Protein AF-A0A357BN36-F1 (afdb_monomer)

Sequence (77 aa):
MESEIHKIDFRDIKAEGDKAAVNTDEDWSFRWLDYKTRQEVEPLKDEHYEMIYHLSKKDGKWLVEKVEIAKGAASQQ

Foldseek 3Di:
DDKDWPDKDFDDWDDDVFKIKTWIKTKMKDFDADPPPRDTPDDIDIKIWTKIFIWGADPNDIDTPDMDTPDIDPPPD

Secondary structure (DSSP, 8-state):
-EEEEEEEEEEEEEEETTE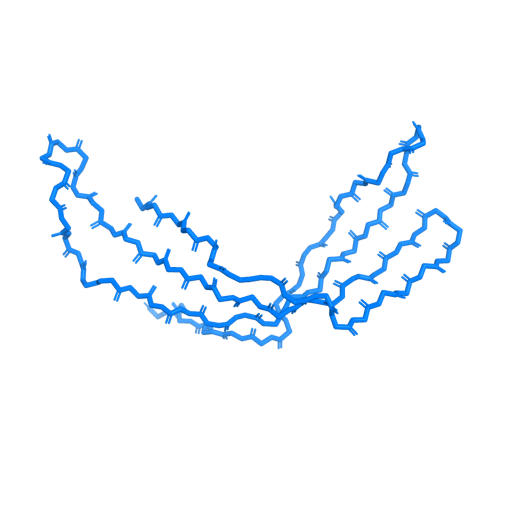EEEEEEEEEEEE-B-TTT--BSS--EEEEEEEEEEEEEETTEEEEEEEEEEES-----

Structure (mmCIF, N/CA/C/O backbone):
data_AF-A0A357BN36-F1
#
_entry.id   AF-A0A357BN36-F1
#
loop_
_atom_site.group_PDB
_atom_site.id
_atom_site.type_symbol
_atom_site.label_atom_id
_atom_site.label_alt_id
_atom_site.label_comp_id
_atom_site.label_asym_id
_atom_site.label_entity_id
_atom_site.label_seq_id
_atom_site.pdbx_PDB_ins_code
_atom_site.Cartn_x
_atom_site.Cartn_y
_atom_site.Cartn_z
_atom_site.occupancy
_atom_site.B_iso_or_equiv
_atom_site.auth_seq_id
_atom_site.auth_comp_id
_atom_site.auth_asym_id
_atom_site.auth_atom_id
_atom_site.pdbx_PDB_model_num
ATOM 1 N N . MET A 1 1 ? 13.282 7.159 -10.887 1.00 84.94 1 MET A N 1
ATOM 2 C CA . MET A 1 1 ? 12.300 6.071 -10.762 1.00 84.94 1 MET A CA 1
ATOM 3 C C . MET A 1 1 ? 10.941 6.719 -10.670 1.00 84.94 1 MET A C 1
ATOM 5 O O . MET A 1 1 ? 10.769 7.606 -9.841 1.00 84.94 1 MET A O 1
ATOM 9 N N . GLU A 1 2 ? 10.038 6.329 -11.549 1.00 91.75 2 GLU A N 1
ATOM 10 C CA . GLU A 1 2 ? 8.625 6.685 -11.492 1.00 91.75 2 GLU A CA 1
ATOM 11 C C . GLU A 1 2 ? 7.849 5.407 -11.156 1.00 91.75 2 GLU A C 1
ATOM 13 O O . GLU A 1 2 ? 8.223 4.321 -11.605 1.00 91.75 2 GLU A O 1
ATOM 18 N N . SER A 1 3 ? 6.823 5.535 -10.320 1.00 92.81 3 SER A N 1
ATOM 19 C CA . SER A 1 3 ? 5.968 4.432 -9.886 1.00 92.81 3 SER A CA 1
ATOM 20 C C . SER A 1 3 ? 4.518 4.800 -10.151 1.00 92.81 3 SER A C 1
ATOM 22 O O . SER A 1 3 ? 4.077 5.878 -9.742 1.00 92.81 3 SER A O 1
ATOM 24 N N . GLU A 1 4 ? 3.786 3.903 -10.791 1.00 95.06 4 GLU A N 1
ATOM 25 C CA . GLU A 1 4 ? 2.362 4.048 -11.063 1.00 95.06 4 GLU A CA 1
ATOM 26 C C . GLU A 1 4 ? 1.614 2.894 -10.404 1.00 95.06 4 GLU A C 1
ATOM 28 O O . GLU A 1 4 ? 2.004 1.739 -10.551 1.00 95.06 4 GLU A O 1
ATOM 33 N N . ILE A 1 5 ? 0.551 3.213 -9.666 1.00 95.19 5 ILE A N 1
ATOM 34 C CA . ILE A 1 5 ? -0.378 2.203 -9.169 1.00 95.19 5 ILE A CA 1
ATOM 35 C C . ILE A 1 5 ? -1.496 2.042 -10.194 1.00 95.19 5 ILE A C 1
ATOM 37 O O . ILE A 1 5 ? -2.226 2.990 -10.493 1.00 95.19 5 ILE A O 1
ATOM 41 N N . HIS A 1 6 ? -1.625 0.843 -10.747 1.00 94.94 6 HIS A N 1
ATOM 42 C CA . HIS A 1 6 ? -2.667 0.535 -11.720 1.00 94.94 6 HIS A CA 1
ATOM 43 C C . HIS A 1 6 ? -3.946 0.060 -11.047 1.00 94.94 6 HIS A C 1
ATOM 45 O O . HIS A 1 6 ? -5.045 0.311 -11.548 1.00 94.94 6 HIS A O 1
ATOM 51 N N . LYS A 1 7 ? -3.810 -0.619 -9.905 1.00 95.75 7 LYS A N 1
ATOM 52 C CA . LYS A 1 7 ? -4.939 -1.201 -9.194 1.00 95.75 7 LYS A CA 1
ATOM 53 C C . LYS A 1 7 ? -4.686 -1.256 -7.697 1.00 95.75 7 LYS A C 1
ATOM 55 O O . LYS A 1 7 ? -3.572 -1.518 -7.261 1.00 95.75 7 LYS A O 1
ATOM 60 N N . ILE A 1 8 ? -5.753 -1.024 -6.939 1.00 96.81 8 ILE A N 1
ATOM 61 C CA . ILE A 1 8 ? -5.804 -1.199 -5.491 1.00 96.81 8 ILE A CA 1
ATOM 62 C C . ILE A 1 8 ? -7.148 -1.821 -5.117 1.00 96.81 8 ILE A C 1
ATOM 64 O O . ILE A 1 8 ? -8.205 -1.209 -5.278 1.00 96.81 8 ILE A O 1
ATOM 68 N N . ASP A 1 9 ? -7.102 -3.054 -4.628 1.00 97.31 9 ASP A N 1
ATOM 69 C CA . ASP A 1 9 ? -8.248 -3.774 -4.091 1.00 97.31 9 ASP A CA 1
ATOM 70 C C . ASP A 1 9 ? -8.180 -3.749 -2.560 1.00 97.31 9 ASP A C 1
ATOM 72 O O . ASP A 1 9 ? -7.247 -4.272 -1.955 1.00 97.31 9 ASP A O 1
ATOM 76 N N . PHE A 1 10 ? -9.203 -3.196 -1.907 1.00 96.25 10 PHE A N 1
ATOM 77 C CA . PHE A 1 10 ? -9.341 -3.267 -0.450 1.00 96.25 10 PHE A CA 1
ATOM 78 C C . PHE A 1 10 ? -9.931 -4.626 -0.064 1.00 96.25 10 PHE A C 1
ATOM 80 O O . PHE A 1 10 ? -11.097 -4.906 -0.348 1.00 96.25 10 PHE A O 1
ATOM 87 N N . ARG A 1 11 ? -9.120 -5.486 0.558 1.00 95.75 11 ARG A N 1
ATOM 88 C CA . ARG A 1 11 ? -9.486 -6.875 0.879 1.00 95.75 11 ARG 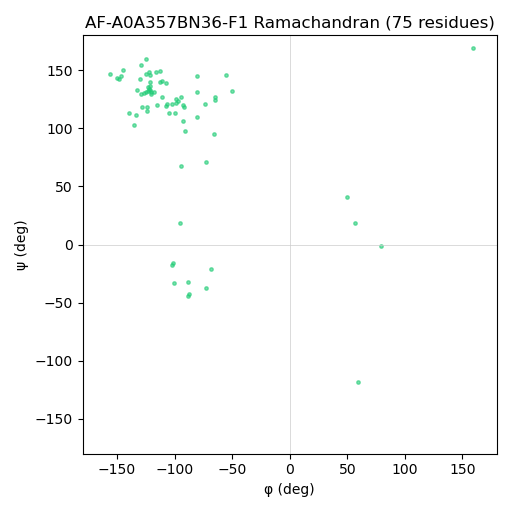A CA 1
ATOM 89 C C . ARG A 1 11 ? -10.180 -6.998 2.229 1.00 95.75 11 ARG A C 1
ATOM 91 O O . ARG A 1 11 ? -11.170 -7.713 2.340 1.00 95.75 11 ARG A O 1
ATOM 98 N N . ASP A 1 12 ? -9.654 -6.318 3.242 1.00 95.31 12 ASP A N 1
ATOM 99 C CA . ASP A 1 12 ? -10.194 -6.346 4.600 1.00 95.31 12 ASP A CA 1
ATOM 100 C C . ASP A 1 12 ? -9.946 -5.008 5.294 1.00 95.31 12 ASP A C 1
ATOM 102 O O . ASP A 1 12 ? -8.902 -4.380 5.110 1.00 95.31 12 ASP A O 1
ATOM 106 N N . ILE A 1 13 ? -10.917 -4.574 6.093 1.00 96.25 13 ILE A N 1
ATOM 107 C CA . ILE A 1 13 ? -10.840 -3.340 6.873 1.00 96.25 13 ILE A CA 1
ATOM 108 C C . ILE A 1 13 ? -11.317 -3.661 8.282 1.00 96.25 13 ILE A C 1
ATOM 110 O O . ILE A 1 13 ? -12.503 -3.896 8.515 1.00 96.25 13 ILE A O 1
ATOM 114 N N . LYS A 1 14 ? -10.391 -3.621 9.239 1.00 96.38 14 LYS A N 1
ATOM 115 C CA . LYS A 1 14 ? -10.688 -3.752 10.667 1.00 96.38 14 LYS A CA 1
ATOM 116 C C . LYS A 1 14 ? -10.519 -2.398 11.334 1.00 96.38 14 LYS A C 1
ATOM 118 O O . LYS A 1 14 ? -9.423 -1.849 11.313 1.00 96.38 14 LYS A O 1
ATOM 123 N N . ALA A 1 15 ? -11.577 -1.861 11.933 1.00 95.38 15 ALA A N 1
ATOM 124 C CA . ALA A 1 15 ? -11.531 -0.587 12.645 1.00 95.38 15 ALA A CA 1
ATOM 125 C C . ALA A 1 15 ? -12.033 -0.742 14.084 1.00 95.38 15 ALA A C 1
ATOM 127 O O . ALA A 1 15 ? -13.108 -1.294 14.318 1.00 95.38 15 ALA A O 1
ATOM 128 N N . GLU A 1 16 ? -11.265 -0.217 15.036 1.00 95.06 16 GLU A N 1
ATOM 129 C CA . GLU A 1 16 ? -11.559 -0.240 16.468 1.00 95.06 16 GLU A CA 1
ATOM 130 C C . GLU A 1 16 ? -11.276 1.144 17.066 1.00 95.06 16 GLU A C 1
ATOM 132 O O . GLU A 1 16 ? -10.127 1.539 17.280 1.00 95.06 16 GLU A O 1
ATOM 137 N N . GLY A 1 17 ? -12.342 1.911 17.321 1.00 95.12 17 GLY A N 1
ATOM 138 C CA . GLY A 1 17 ? -12.236 3.284 17.818 1.00 95.12 17 GLY A CA 1
ATOM 139 C C . GLY A 1 17 ? -11.441 4.178 16.862 1.00 95.12 17 GLY A C 1
ATOM 140 O O . GLY A 1 17 ? -11.828 4.362 15.709 1.00 95.12 17 GLY A O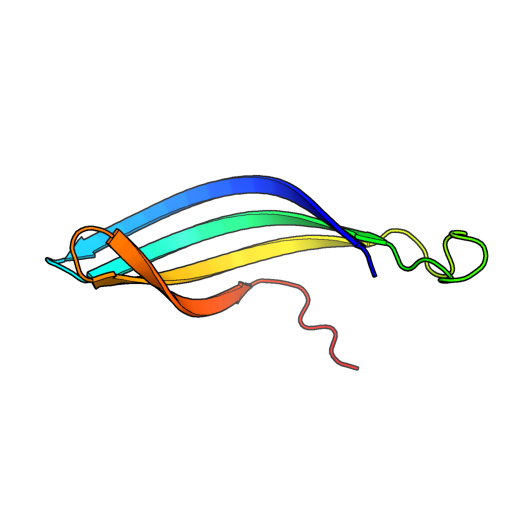 1
ATOM 141 N N . ASP A 1 18 ? -10.320 4.709 17.349 1.00 97.12 18 ASP A N 1
ATOM 142 C CA . ASP A 1 18 ? -9.417 5.589 16.597 1.00 97.12 18 ASP A CA 1
ATOM 143 C C . ASP A 1 18 ? -8.247 4.838 15.944 1.00 97.12 18 ASP A C 1
ATOM 145 O O . ASP A 1 18 ? -7.241 5.450 15.587 1.00 97.12 18 ASP A O 1
ATOM 149 N N . LYS A 1 19 ? -8.346 3.515 15.789 1.00 97.69 19 LYS A N 1
ATOM 150 C CA . LYS A 1 19 ? -7.357 2.693 15.081 1.00 97.69 19 LYS A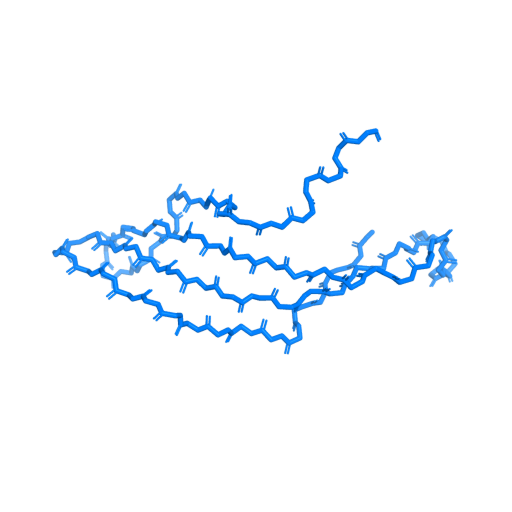 CA 1
ATOM 151 C C . LYS A 1 19 ? -8.013 1.889 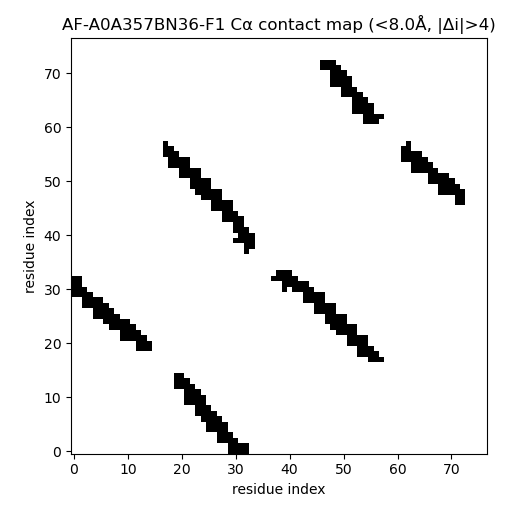13.969 1.00 97.69 19 LYS A C 1
ATOM 153 O O . LYS A 1 19 ? -9.154 1.452 14.105 1.00 97.69 19 LYS A O 1
ATOM 158 N N . ALA A 1 20 ? -7.279 1.670 12.886 1.00 97.62 20 ALA A N 1
ATOM 159 C CA . ALA A 1 20 ? -7.703 0.784 11.814 1.00 97.62 20 ALA A CA 1
ATOM 160 C C . ALA A 1 20 ? -6.519 0.032 11.199 1.00 97.62 20 ALA A C 1
ATOM 162 O O . ALA A 1 20 ? -5.404 0.544 11.162 1.00 97.62 20 ALA A O 1
ATOM 163 N N . ALA A 1 21 ? -6.784 -1.167 10.696 1.00 97.69 21 ALA A N 1
ATOM 164 C CA . ALA A 1 21 ? -5.896 -1.929 9.836 1.00 97.69 21 ALA A CA 1
ATOM 165 C C . ALA A 1 21 ? -6.618 -2.194 8.512 1.00 97.69 21 ALA A C 1
ATOM 167 O O . ALA A 1 21 ? -7.773 -2.631 8.505 1.00 97.69 21 ALA A O 1
ATOM 168 N N . VAL A 1 22 ? -5.949 -1.896 7.404 1.00 97.75 22 VAL A N 1
ATOM 169 C CA . VAL A 1 22 ? -6.489 -2.037 6.052 1.00 97.75 22 VAL A CA 1
ATOM 170 C C . VAL A 1 22 ? -5.553 -2.920 5.251 1.00 97.75 22 VAL A C 1
ATOM 172 O O . VAL A 1 22 ? -4.398 -2.557 5.037 1.00 97.75 22 VAL A O 1
ATOM 175 N N . ASN A 1 23 ? -6.066 -4.058 4.800 1.00 97.69 23 ASN A N 1
ATOM 176 C CA . ASN A 1 23 ? -5.346 -4.967 3.926 1.00 97.69 23 ASN A CA 1
ATOM 177 C C . ASN A 1 23 ? -5.709 -4.647 2.479 1.00 97.69 23 ASN A C 1
ATOM 179 O O . ASN A 1 23 ? -6.894 -4.637 2.122 1.00 97.69 23 ASN A O 1
ATOM 183 N N . THR A 1 24 ? -4.699 -4.424 1.650 1.00 97.56 24 THR A N 1
ATOM 184 C CA . THR A 1 24 ? -4.861 -4.151 0.226 1.00 97.56 24 THR A CA 1
ATOM 185 C C . THR A 1 24 ? -4.047 -5.117 -0.615 1.00 97.56 24 THR A C 1
ATOM 187 O O . THR A 1 24 ? -3.122 -5.781 -0.148 1.00 97.56 24 THR A O 1
ATOM 190 N N . ASP A 1 25 ? -4.460 -5.207 -1.864 1.00 97.19 25 ASP A N 1
ATOM 191 C CA . ASP A 1 25 ? -3.864 -5.991 -2.929 1.00 97.19 25 ASP A CA 1
ATOM 192 C C . ASP A 1 25 ? -3.678 -5.023 -4.101 1.00 97.19 25 ASP A C 1
ATOM 194 O O . ASP A 1 25 ? -4.627 -4.354 -4.522 1.00 97.19 25 ASP A O 1
ATOM 198 N N . GLU A 1 26 ? -2.427 -4.820 -4.501 1.00 97.25 26 GLU A N 1
ATOM 199 C CA . GLU A 1 26 ? -2.009 -3.682 -5.311 1.00 97.25 26 GLU A CA 1
ATOM 200 C C . GLU A 1 26 ? -1.126 -4.117 -6.473 1.00 97.25 26 GLU A C 1
ATOM 202 O O . GLU A 1 26 ? -0.143 -4.832 -6.280 1.00 97.25 26 GLU A O 1
ATOM 207 N N . ASP A 1 27 ? -1.439 -3.606 -7.661 1.00 96.00 27 ASP A N 1
ATOM 208 C CA . ASP A 1 27 ? -0.634 -3.798 -8.865 1.00 96.00 27 ASP A CA 1
ATOM 209 C C . ASP A 1 27 ? 0.092 -2.492 -9.195 1.00 96.00 27 ASP A C 1
ATOM 211 O O . ASP A 1 27 ? -0.539 -1.450 -9.427 1.00 96.00 27 ASP A O 1
ATOM 215 N N . TRP A 1 28 ? 1.420 -2.556 -9.225 1.00 96.12 28 TRP A N 1
ATOM 216 C CA . TRP A 1 28 ? 2.307 -1.421 -9.444 1.00 96.12 28 TRP A CA 1
ATOM 217 C C . TRP A 1 28 ? 3.190 -1.633 -10.663 1.00 96.12 28 TRP A C 1
ATOM 219 O O . TRP A 1 28 ? 3.678 -2.734 -10.895 1.00 96.12 28 TRP A O 1
ATOM 229 N N . SER A 1 29 ? 3.485 -0.547 -11.368 1.00 94.38 29 SER A N 1
ATOM 230 C CA . SER A 1 29 ? 4.484 -0.520 -12.429 1.00 94.38 29 SER A CA 1
ATOM 231 C C . SER A 1 29 ? 5.573 0.494 -12.123 1.00 94.38 29 SER A C 1
ATOM 233 O O . SER A 1 29 ? 5.309 1.649 -11.774 1.00 94.38 29 SER A O 1
ATOM 235 N N . PHE A 1 30 ? 6.821 0.070 -12.288 1.00 93.69 30 PHE A N 1
ATOM 236 C CA . PHE A 1 30 ? 8.005 0.869 -12.009 1.00 93.69 30 PHE A CA 1
ATOM 237 C C . PHE A 1 30 ? 8.821 1.093 -13.275 1.00 93.69 30 PHE A C 1
ATOM 239 O O . PHE A 1 30 ? 9.142 0.155 -14.010 1.00 93.69 30 PHE A O 1
ATOM 246 N N . ARG A 1 31 ? 9.195 2.355 -13.503 1.00 92.75 31 ARG A N 1
ATOM 247 C CA . ARG A 1 31 ? 10.053 2.779 -14.614 1.00 92.75 31 ARG A CA 1
ATOM 248 C C . ARG A 1 31 ? 11.286 3.488 -14.089 1.00 92.75 31 ARG A C 1
ATOM 250 O O . ARG A 1 31 ? 11.209 4.404 -13.262 1.00 92.75 31 ARG A O 1
ATOM 257 N N . TRP A 1 32 ? 12.444 3.120 -14.617 1.00 93.19 32 TRP A N 1
ATOM 258 C CA . TRP A 1 32 ? 13.696 3.813 -14.347 1.00 93.19 32 TRP A CA 1
ATOM 259 C C . TRP A 1 32 ? 14.047 4.644 -15.562 1.00 93.19 32 TRP A C 1
ATOM 261 O O . TRP A 1 32 ? 14.323 4.108 -16.627 1.00 93.19 32 TRP A O 1
ATOM 271 N N . LEU A 1 33 ? 1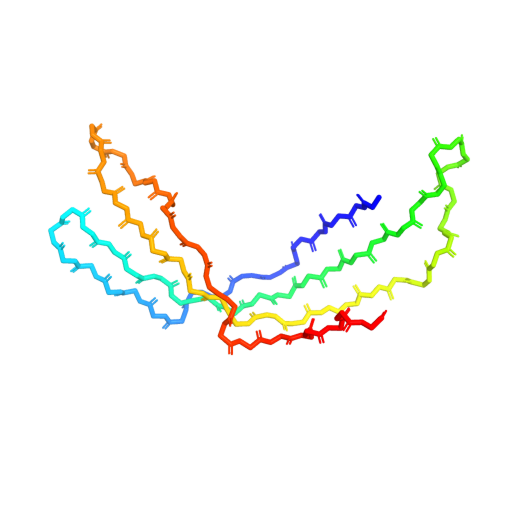4.006 5.962 -15.390 1.00 91.56 33 LEU A N 1
ATOM 272 C CA . LEU A 1 33 ? 14.316 6.927 -16.434 1.00 91.56 33 LEU A CA 1
ATOM 273 C C . LEU A 1 33 ? 15.670 7.579 -16.153 1.00 91.56 33 LEU A C 1
ATOM 275 O O . LEU A 1 33 ? 15.952 7.958 -15.011 1.00 91.56 33 LEU A O 1
ATOM 279 N N . ASP A 1 34 ? 16.472 7.775 -17.196 1.00 91.62 34 ASP A N 1
ATOM 280 C CA . ASP A 1 34 ? 17.608 8.691 -17.157 1.00 91.62 34 ASP A CA 1
ATOM 281 C C . ASP A 1 34 ? 17.090 10.126 -16.978 1.00 91.62 34 ASP A C 1
ATOM 283 O O . ASP A 1 34 ? 16.243 10.605 -17.732 1.00 91.62 34 ASP A O 1
ATOM 287 N N . TYR A 1 35 ? 17.592 10.841 -15.974 1.00 86.62 35 TYR A N 1
ATOM 288 C CA . TYR A 1 35 ? 17.040 12.146 -15.602 1.00 86.62 35 TYR A CA 1
ATOM 289 C C . TYR A 1 35 ? 17.285 13.252 -16.643 1.00 86.62 35 TYR A C 1
ATOM 291 O O . TYR A 1 35 ? 16.582 14.262 -16.623 1.00 86.62 35 TYR A O 1
ATOM 299 N N . LYS A 1 36 ? 18.281 13.100 -17.529 1.00 91.69 36 LYS A N 1
ATOM 300 C CA . LYS A 1 36 ? 18.609 14.104 -18.555 1.00 91.69 36 LYS A CA 1
ATOM 301 C C . LYS A 1 36 ? 17.796 13.893 -19.823 1.00 91.69 36 LYS A C 1
ATOM 303 O O . LYS A 1 36 ? 17.335 14.855 -20.427 1.00 91.69 36 LYS A O 1
ATOM 308 N N . THR A 1 37 ? 17.659 12.640 -20.236 1.00 92.19 37 THR A N 1
ATOM 309 C CA . THR A 1 37 ? 17.071 12.247 -21.523 1.00 92.19 37 THR A CA 1
ATOM 310 C C . THR A 1 37 ? 15.630 11.759 -21.396 1.00 92.19 37 THR A C 1
ATOM 312 O O . THR A 1 37 ? 14.922 11.704 -22.398 1.00 92.19 37 THR A O 1
ATOM 315 N N . ARG A 1 38 ? 15.191 11.425 -20.174 1.00 88.25 38 ARG A N 1
ATOM 316 C CA . ARG A 1 38 ? 13.917 10.758 -19.850 1.00 88.25 38 ARG A CA 1
ATOM 317 C C . ARG A 1 38 ? 13.723 9.417 -20.563 1.00 88.25 38 ARG A C 1
ATOM 319 O O . ARG A 1 38 ? 12.596 8.947 -20.665 1.00 88.25 38 ARG A O 1
ATOM 326 N N . GLN A 1 39 ? 14.800 8.811 -21.058 1.00 90.88 39 GLN A N 1
ATOM 327 C CA . GLN A 1 39 ? 14.753 7.483 -21.662 1.00 90.88 39 GLN A CA 1
ATOM 328 C C . GLN A 1 39 ? 14.759 6.405 -20.580 1.00 90.88 39 GLN A C 1
ATOM 330 O O . GLN A 1 39 ? 15.403 6.569 -19.544 1.00 90.88 39 GLN A O 1
ATOM 335 N N . GLU A 1 40 ? 14.047 5.307 -20.829 1.00 89.31 40 GLU A N 1
ATOM 336 C CA . GLU A 1 40 ? 14.050 4.133 -19.957 1.00 89.31 40 GLU A CA 1
ATOM 337 C C . GLU A 1 40 ? 15.443 3.489 -19.950 1.00 89.31 40 GLU A C 1
ATOM 339 O O . GLU A 1 40 ? 16.000 3.171 -21.001 1.00 89.31 40 GLU A O 1
ATOM 344 N N . VAL A 1 41 ? 16.021 3.335 -18.757 1.00 93.44 41 VAL A N 1
ATOM 345 C CA . VAL A 1 41 ? 17.340 2.712 -18.547 1.00 93.44 41 VAL A CA 1
ATOM 346 C C . VAL A 1 41 ? 17.239 1.277 -18.043 1.00 93.44 41 VAL A C 1
ATOM 348 O O . VAL A 1 41 ? 18.197 0.520 -18.164 1.00 93.44 41 VAL A O 1
ATOM 351 N N . GLU A 1 42 ? 16.078 0.891 -17.516 1.00 90.50 42 GLU A N 1
ATOM 352 C CA . GLU A 1 42 ? 15.738 -0.491 -17.187 1.00 90.50 42 GLU A CA 1
ATOM 353 C C . GLU A 1 42 ? 14.387 -0.853 -17.808 1.00 90.50 42 GLU A C 1
ATOM 355 O O . GLU A 1 42 ? 13.555 0.040 -18.003 1.00 90.50 42 GLU A O 1
ATOM 360 N N . PRO A 1 43 ? 14.139 -2.147 -18.084 1.00 89.69 43 PRO A N 1
ATOM 361 C CA . PRO A 1 43 ? 12.810 -2.616 -18.450 1.00 89.69 43 PRO A CA 1
ATOM 362 C C . PRO A 1 43 ? 11.765 -2.230 -17.396 1.00 89.69 43 PRO A C 1
ATOM 364 O O . PRO A 1 43 ? 12.056 -2.241 -16.197 1.00 89.69 43 PRO A O 1
ATOM 367 N N . LEU A 1 44 ? 10.543 -1.946 -17.852 1.00 89.62 44 LEU A N 1
ATOM 368 C CA . LEU A 1 44 ? 9.363 -1.824 -16.997 1.00 89.62 44 LEU A CA 1
ATOM 369 C C . LEU A 1 44 ? 9.256 -3.049 -16.078 1.00 89.62 44 LEU A C 1
ATOM 371 O O . LEU A 1 44 ? 9.372 -4.184 -16.550 1.00 89.62 44 LEU A O 1
ATOM 375 N N . LYS A 1 45 ? 9.028 -2.818 -14.784 1.00 92.56 45 LYS A N 1
ATOM 376 C CA . LYS A 1 45 ? 8.751 -3.888 -13.818 1.00 92.56 45 LYS A CA 1
ATOM 377 C C . LYS A 1 45 ? 7.346 -3.731 -13.278 1.00 92.56 45 LYS A C 1
ATOM 379 O O . LYS A 1 45 ? 7.053 -2.708 -12.664 1.00 92.56 45 LYS A O 1
ATOM 384 N N . ASP A 1 46 ? 6.536 -4.757 -13.492 1.00 93.44 46 ASP A N 1
ATOM 385 C CA . ASP A 1 46 ? 5.206 -4.873 -12.913 1.00 93.44 46 ASP A CA 1
ATOM 386 C C . ASP A 1 46 ? 5.297 -5.780 -11.688 1.00 93.44 46 ASP A C 1
ATOM 388 O O . ASP A 1 46 ? 5.808 -6.899 -11.770 1.00 93.44 46 ASP A O 1
ATOM 392 N N . GLU A 1 47 ? 4.834 -5.281 -10.551 1.00 93.88 47 GLU A N 1
ATOM 393 C CA . GLU A 1 47 ? 4.927 -5.948 -9.260 1.00 93.88 47 GLU A CA 1
ATOM 394 C C . GLU A 1 47 ? 3.566 -5.954 -8.577 1.00 93.88 47 GLU A C 1
ATOM 396 O O . GLU A 1 47 ? 2.814 -4.978 -8.621 1.00 93.88 47 GLU A O 1
ATOM 401 N N . HIS A 1 48 ? 3.283 -7.062 -7.905 1.00 95.12 48 HIS A N 1
ATOM 402 C CA . HIS A 1 48 ? 2.069 -7.243 -7.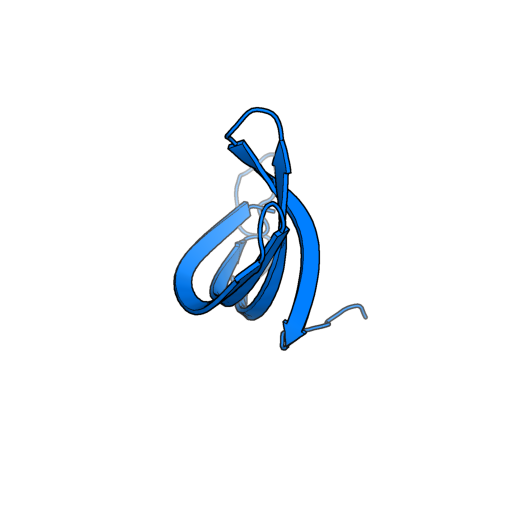130 1.00 95.12 48 HIS A CA 1
ATOM 403 C C . HIS A 1 48 ? 2.402 -7.276 -5.639 1.00 95.12 48 HIS A C 1
ATOM 405 O O . HIS A 1 48 ? 3.243 -8.075 -5.204 1.00 95.12 48 HIS A O 1
ATOM 411 N N . TYR A 1 49 ? 1.723 -6.441 -4.856 1.00 94.44 49 TYR A N 1
ATOM 412 C CA . TYR A 1 49 ? 1.914 -6.329 -3.415 1.00 94.44 49 TYR A CA 1
ATOM 413 C C . TYR A 1 49 ? 0.624 -6.610 -2.651 1.00 94.44 49 TYR A C 1
ATOM 415 O O . TYR A 1 49 ? -0.436 -6.077 -2.959 1.00 94.44 49 TYR A O 1
ATOM 423 N N . GLU A 1 50 ? 0.744 -7.388 -1.582 1.00 95.88 50 GLU A N 1
ATOM 424 C CA . GLU A 1 50 ? -0.250 -7.453 -0.517 1.00 95.88 50 GLU A CA 1
ATOM 425 C C . GLU A 1 50 ? 0.257 -6.567 0.629 1.00 95.88 50 GLU A C 1
ATOM 427 O O . GLU A 1 50 ? 1.285 -6.867 1.249 1.00 95.88 50 GLU A O 1
ATOM 432 N N . MET A 1 51 ? -0.438 -5.462 0.896 1.00 96.38 51 MET A N 1
ATOM 433 C CA . MET A 1 51 ? -0.022 -4.435 1.855 1.00 96.38 51 MET A CA 1
ATOM 434 C C . MET A 1 51 ? -0.969 -4.398 3.056 1.00 96.38 51 MET A C 1
ATOM 436 O O . MET A 1 51 ? -2.163 -4.671 2.942 1.00 96.38 51 MET A O 1
ATOM 440 N N . ILE A 1 52 ? -0.443 -4.033 4.226 1.00 97.44 52 ILE A N 1
ATOM 441 C CA . ILE A 1 52 ? -1.232 -3.770 5.433 1.00 97.44 52 ILE A CA 1
ATOM 442 C C . ILE A 1 52 ? -0.909 -2.362 5.926 1.00 97.44 52 ILE A C 1
ATOM 444 O O . ILE A 1 52 ? 0.208 -2.074 6.363 1.00 97.44 52 ILE A O 1
ATOM 448 N N . TYR A 1 53 ? -1.908 -1.487 5.887 1.00 97.69 53 TYR A N 1
ATOM 449 C CA . TYR A 1 53 ? -1.833 -0.131 6.413 1.00 97.69 53 TYR A CA 1
ATOM 450 C C . TYR A 1 53 ? -2.424 -0.088 7.815 1.00 97.69 53 TYR A C 1
ATOM 452 O O . TYR A 1 53 ? -3.594 -0.409 8.011 1.00 97.69 53 TYR A O 1
ATOM 460 N N . HIS A 1 54 ? -1.638 0.370 8.783 1.00 97.56 54 HIS A N 1
ATOM 461 C CA . HIS A 1 54 ? -2.110 0.667 10.132 1.00 97.56 54 HIS A CA 1
ATOM 462 C C . HIS A 1 54 ? -2.346 2.164 10.242 1.00 97.56 54 HIS A C 1
ATOM 464 O O . HIS A 1 54 ? -1.430 2.961 10.020 1.00 97.56 54 HIS A O 1
ATOM 470 N N . LEU A 1 55 ? -3.572 2.547 10.575 1.00 98.06 55 LEU A N 1
ATOM 471 C CA . LEU A 1 55 ? -4.006 3.930 10.661 1.00 98.06 55 LEU A CA 1
ATOM 472 C C . LEU A 1 55 ? -4.408 4.297 12.085 1.00 98.06 55 LEU A C 1
ATOM 474 O O . LEU A 1 55 ? -4.984 3.485 12.813 1.00 98.06 55 LEU A O 1
ATOM 478 N N . SER A 1 56 ? -4.186 5.560 12.441 1.00 97.81 56 SER A N 1
ATOM 479 C CA . SER A 1 56 ? -4.780 6.178 13.623 1.00 97.81 56 SER A CA 1
ATOM 480 C C . SER A 1 56 ? -5.582 7.416 13.253 1.00 97.81 56 SER A C 1
ATOM 482 O O . SER A 1 56 ? -5.272 8.120 12.288 1.00 97.81 56 SER A O 1
ATOM 484 N N . LYS A 1 57 ? -6.643 7.685 14.011 1.00 97.56 57 LYS A N 1
ATOM 485 C CA . LYS A 1 57 ? -7.460 8.879 13.845 1.00 97.56 57 LYS A CA 1
ATOM 486 C C . LYS A 1 57 ? -6.943 9.980 14.766 1.00 97.56 57 LYS A C 1
ATOM 488 O O . LYS A 1 57 ? -6.920 9.818 15.981 1.00 97.56 57 LYS A O 1
ATOM 493 N N . LYS A 1 58 ? -6.534 11.112 14.193 1.00 96.38 58 LYS A N 1
ATOM 494 C CA . LYS A 1 58 ? -6.114 12.320 14.924 1.00 96.38 58 LYS A CA 1
ATOM 495 C C . LYS A 1 58 ? -6.863 13.519 14.361 1.00 96.38 58 LYS A C 1
ATOM 497 O O . LYS A 1 58 ? -6.947 13.681 13.145 1.00 96.38 58 LYS A O 1
ATOM 502 N N . ASP A 1 59 ? -7.474 14.310 15.240 1.00 95.31 59 ASP A N 1
ATOM 503 C CA . ASP A 1 59 ? -8.272 15.492 14.877 1.00 95.31 59 ASP A CA 1
ATOM 504 C C . ASP A 1 59 ? -9.327 15.212 13.787 1.00 95.31 59 ASP A C 1
ATOM 506 O O . ASP A 1 59 ? -9.524 15.979 12.843 1.00 95.31 59 ASP A O 1
ATOM 510 N N . GLY A 1 60 ? -9.988 14.053 13.885 1.00 94.81 60 GLY A N 1
ATOM 511 C CA . GLY A 1 60 ? -11.024 13.625 12.943 1.00 94.81 60 GLY A CA 1
ATOM 512 C C . GLY A 1 60 ? -10.514 13.047 11.616 1.00 94.81 60 GLY A C 1
ATOM 513 O O . GLY A 1 60 ? -11.336 12.609 10.811 1.00 94.81 60 GLY A O 1
ATOM 514 N N . LYS A 1 61 ? -9.196 12.989 11.391 1.00 96.25 61 LYS A N 1
ATOM 515 C CA . LYS A 1 61 ? -8.573 12.495 10.153 1.00 96.25 61 LYS A CA 1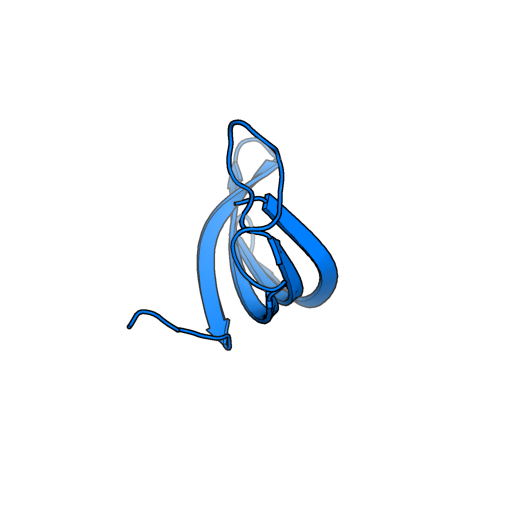
ATOM 516 C C . LYS A 1 61 ? -7.818 11.195 10.395 1.00 96.25 61 LYS A C 1
ATOM 518 O O . LYS A 1 61 ? -7.134 11.058 11.403 1.00 96.25 61 LYS A O 1
ATOM 523 N N . TRP A 1 62 ? -7.922 10.259 9.458 1.00 96.56 62 TRP A N 1
ATOM 524 C CA . TRP A 1 62 ? -7.120 9.038 9.467 1.00 96.56 62 TRP A CA 1
ATOM 525 C C . TRP A 1 62 ? -5.729 9.318 8.906 1.00 96.56 62 TRP A C 1
ATOM 527 O O . TRP A 1 62 ? -5.597 9.923 7.842 1.00 96.56 62 TRP A O 1
ATOM 537 N N . LEU A 1 63 ? -4.705 8.878 9.625 1.00 97.31 63 LEU A N 1
ATOM 538 C CA . LEU A 1 63 ? -3.302 9.007 9.256 1.00 97.31 63 LEU A CA 1
ATOM 539 C C . LEU A 1 63 ? -2.676 7.618 9.232 1.00 97.31 63 LEU A C 1
ATOM 541 O O . LEU A 1 63 ? -2.900 6.832 10.148 1.00 97.31 63 LEU A O 1
ATOM 545 N N . VAL A 1 64 ? -1.882 7.328 8.205 1.00 97.25 64 VAL A N 1
ATOM 546 C CA . VAL A 1 64 ? -1.095 6.092 8.138 1.00 97.25 64 VAL A CA 1
ATOM 547 C C . VAL A 1 64 ? 0.071 6.206 9.121 1.00 97.25 64 VAL A C 1
ATOM 549 O O . VAL A 1 64 ? 0.887 7.118 9.011 1.00 97.25 64 VAL A O 1
ATOM 552 N N . GLU A 1 65 ? 0.149 5.287 10.082 1.00 96.81 65 GLU A N 1
ATOM 553 C CA . GLU A 1 65 ? 1.235 5.223 11.070 1.00 96.81 65 GLU A CA 1
ATOM 554 C C . GLU A 1 65 ? 2.282 4.169 10.714 1.00 96.81 65 GLU A C 1
ATOM 556 O O . GLU A 1 65 ? 3.466 4.352 10.996 1.00 96.81 65 GLU A O 1
ATOM 561 N N . LYS A 1 66 ? 1.856 3.064 10.095 1.00 96.06 66 LYS A N 1
ATOM 562 C CA . LYS A 1 66 ? 2.737 1.970 9.686 1.00 96.06 66 LYS A CA 1
ATOM 563 C C . LYS A 1 66 ? 2.220 1.337 8.403 1.00 96.06 66 LYS A C 1
ATOM 565 O O . LYS A 1 66 ? 1.014 1.211 8.213 1.00 96.06 66 LYS A O 1
ATOM 570 N N . VAL A 1 67 ? 3.150 0.906 7.562 1.00 96.44 67 VAL A N 1
ATOM 571 C CA . VAL A 1 67 ? 2.874 0.089 6.383 1.00 96.44 67 VAL A CA 1
ATOM 572 C C . VAL A 1 67 ? 3.701 -1.184 6.497 1.00 96.44 67 VAL A C 1
ATOM 574 O O . VAL A 1 67 ? 4.888 -1.124 6.822 1.00 96.44 67 VAL A O 1
ATOM 577 N N . GLU A 1 68 ? 3.072 -2.328 6.270 1.00 95.31 68 GLU A N 1
ATOM 578 C CA . GLU A 1 68 ? 3.719 -3.636 6.231 1.00 95.31 68 GLU A CA 1
ATOM 579 C C . GLU A 1 68 ? 3.474 -4.273 4.866 1.00 95.31 68 GLU A C 1
ATOM 581 O O . GLU A 1 68 ? 2.372 -4.190 4.329 1.00 95.31 68 GLU A O 1
ATOM 586 N N . ILE A 1 69 ? 4.497 -4.925 4.320 1.00 93.81 69 ILE A N 1
ATOM 587 C CA . ILE A 1 69 ? 4.369 -5.733 3.108 1.00 93.81 69 ILE A CA 1
ATOM 588 C C . ILE A 1 69 ? 4.096 -7.160 3.577 1.00 93.81 69 ILE A C 1
ATOM 590 O O . ILE A 1 69 ? 4.991 -7.813 4.115 1.00 93.81 69 ILE A O 1
ATOM 594 N N . ALA A 1 70 ? 2.860 -7.629 3.422 1.00 89.81 70 ALA A N 1
ATOM 595 C CA . ALA A 1 70 ? 2.493 -9.006 3.740 1.00 89.81 70 ALA A CA 1
ATOM 596 C C . ALA A 1 70 ? 3.062 -9.975 2.695 1.00 89.81 70 ALA 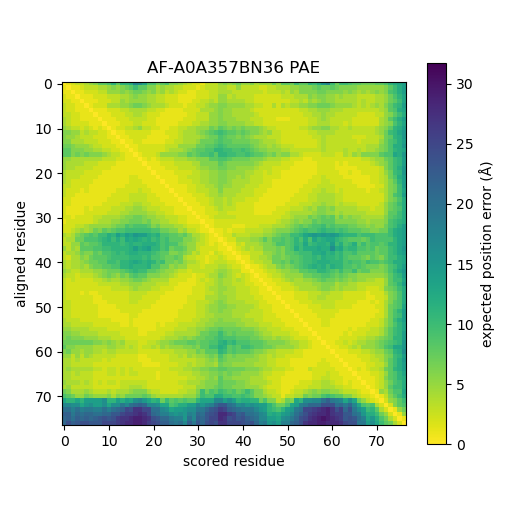A C 1
ATOM 598 O O . ALA A 1 70 ? 3.528 -11.063 3.038 1.00 89.81 70 ALA A O 1
ATOM 599 N N . LYS A 1 71 ? 3.069 -9.557 1.424 1.00 87.75 71 LYS A N 1
ATOM 600 C CA . LYS A 1 71 ? 3.644 -10.307 0.306 1.00 87.75 71 LYS A CA 1
ATOM 601 C C . LYS A 1 71 ? 4.010 -9.361 -0.832 1.00 87.75 71 LYS A C 1
ATOM 603 O O . LYS A 1 71 ? 3.333 -8.370 -1.067 1.00 87.75 71 LYS A O 1
ATOM 608 N N . GLY A 1 72 ? 5.074 -9.685 -1.545 1.00 79.44 72 GLY A N 1
ATOM 609 C CA . GLY A 1 72 ? 5.546 -8.945 -2.710 1.00 79.44 72 GLY A CA 1
ATOM 610 C C . GLY A 1 72 ? 7.013 -9.251 -2.956 1.00 79.44 72 GLY A C 1
ATOM 611 O O . GLY A 1 72 ? 7.657 -9.883 -2.109 1.00 79.44 72 GLY A O 1
ATOM 612 N N . ALA A 1 73 ? 7.546 -8.845 -4.107 1.00 59.53 73 ALA A N 1
ATOM 613 C CA . ALA A 1 73 ? 8.946 -9.080 -4.426 1.00 59.53 73 ALA A CA 1
ATOM 614 C C . ALA A 1 73 ? 9.851 -8.285 -3.472 1.00 59.53 73 ALA A C 1
ATOM 616 O O . ALA A 1 73 ? 10.168 -7.114 -3.680 1.00 59.53 73 ALA A O 1
ATOM 617 N N . ALA A 1 74 ? 10.300 -8.950 -2.409 1.00 50.94 74 ALA A N 1
ATOM 618 C CA . ALA A 1 74 ? 11.487 -8.565 -1.668 1.00 50.94 74 ALA A CA 1
ATOM 619 C C . ALA A 1 74 ? 12.716 -8.913 -2.519 1.00 50.94 74 ALA A C 1
ATOM 621 O O . ALA A 1 74 ? 13.454 -9.847 -2.221 1.00 50.94 74 ALA A O 1
ATOM 622 N N . SER A 1 75 ? 12.931 -8.166 -3.597 1.00 41.34 75 SER A N 1
ATOM 623 C CA . SER A 1 75 ? 14.179 -8.215 -4.356 1.00 41.34 75 SER A CA 1
ATOM 624 C C . SER A 1 75 ? 15.099 -7.107 -3.846 1.00 41.34 75 SER A C 1
ATOM 626 O O . SER A 1 75 ? 15.355 -6.126 -4.535 1.00 41.34 75 SER A O 1
ATOM 628 N N . GLN A 1 76 ? 15.565 -7.242 -2.599 1.00 38.00 76 GLN A N 1
ATOM 629 C CA . GLN A 1 76 ? 16.860 -6.683 -2.213 1.00 38.00 76 GLN A CA 1
ATOM 630 C C . GLN A 1 76 ? 17.900 -7.782 -2.453 1.00 38.00 76 GLN A C 1
ATOM 632 O O . GLN A 1 76 ? 18.048 -8.685 -1.630 1.00 38.00 76 GLN A O 1
ATOM 637 N N . GLN A 1 77 ? 18.579 -7.723 -3.598 1.00 32.62 77 GLN A N 1
ATOM 638 C CA . GLN A 1 77 ? 19.886 -8.347 -3.811 1.00 32.62 77 GLN A CA 1
ATOM 639 C C . GLN A 1 77 ? 20.829 -7.310 -4.403 1.00 32.62 77 GLN A C 1
ATOM 641 O O . GLN A 1 77 ? 20.388 -6.588 -5.324 1.00 32.62 77 GLN A O 1
#

Solvent-accessible surface area (backbone atoms only — not comparable to full-atom values): 4530 Å² total; per-residue (Å²): 110,51,77,45,78,80,45,77,44,81,75,47,77,50,74,59,91,57,34,34,41,38,34,34,42,33,38,35,40,38,39,35,46,39,88,89,77,66,45,72,76,46,77,77,44,78,48,58,34,32,36,37,40,34,30,37,53,55,97,92,39,80,39,82,75,45,78,44,77,79,42,52,88,83,77,84,125

Mean predicted aligned error: 5.27 Å

Radius of gyration: 15.95 Å; Cα contacts (8 Å, |Δi|>4): 166; chains: 1; bounding box: 32×26×40 Å

Nearest PDB structures (foldseek):
  1std-assembly1_A  TM=7.853E-01  e=4.348E-02  Pyricularia grisea
  1idp-assembly1_C  TM=7.077E-01  e=2.721E-02  Pyricularia grisea
  5std-assembly1_A  TM=6.947E-01  e=3.647E-02  Pyricularia grisea
  3cnx-assembly1_B  TM=7.360E-01  e=1.177E-01  Streptomyces avermitilis
  3cnx-assembly2_C-2  TM=7.041E-01  e=8.781E-02  Streptomyces avermitilis

pLDDT: mean 91.15, std 12.98, range [32.62, 98.06]